Protein AF-A0A067R0U1-F1 (afdb_monomer_lite)

Organism: Zootermopsis nevadensis (NCBI:txid136037)

Structure (mmCIF, N/CA/C/O backbone):
data_AF-A0A067R0U1-F1
#
_entry.id   AF-A0A067R0U1-F1
#
loop_
_atom_site.group_PDB
_atom_site.id
_atom_site.type_symbol
_atom_site.label_atom_id
_atom_site.label_alt_id
_atom_site.label_comp_id
_atom_site.label_asym_id
_atom_site.label_entity_id
_atom_site.label_seq_id
_atom_site.pdbx_PDB_ins_code
_atom_site.Cartn_x
_atom_site.Cartn_y
_atom_site.Cartn_z
_atom_site.occupancy
_atom_site.B_iso_or_equiv
_atom_site.auth_seq_id
_atom_site.auth_comp_id
_atom_site.auth_asym_id
_atom_site.auth_atom_id
_atom_site.pdbx_PDB_model_num
ATOM 1 N N . ARG A 1 1 ? 6.004 5.422 -14.670 1.00 40.81 1 ARG A N 1
ATOM 2 C CA . ARG A 1 1 ? 4.788 6.269 -14.712 1.00 40.81 1 ARG A CA 1
ATOM 3 C C . ARG A 1 1 ? 3.656 5.453 -14.086 1.00 40.81 1 ARG A C 1
ATOM 5 O O . ARG A 1 1 ? 2.892 4.869 -14.827 1.00 40.81 1 ARG A O 1
ATOM 12 N N . ASN A 1 2 ? 3.629 5.345 -12.752 1.00 44.00 2 ASN A N 1
ATOM 13 C CA . ASN A 1 2 ? 2.672 4.524 -11.984 1.00 44.00 2 ASN A CA 1
ATOM 14 C C . ASN A 1 2 ? 2.037 5.363 -10.858 1.00 44.00 2 ASN A C 1
ATOM 16 O O . ASN A 1 2 ? 1.922 4.909 -9.731 1.00 44.00 2 ASN A O 1
ATOM 20 N N . CYS A 1 3 ? 1.706 6.622 -11.144 1.00 42.91 3 CYS A N 1
ATOM 21 C CA . CYS A 1 3 ? 0.903 7.444 -10.241 1.00 42.91 3 CYS A CA 1
ATOM 22 C C . CYS A 1 3 ? -0.435 7.698 -10.924 1.00 42.91 3 CYS A C 1
ATOM 24 O O . CYS A 1 3 ? -0.451 7.852 -12.152 1.00 42.91 3 CYS A O 1
ATOM 26 N N . LEU A 1 4 ? -1.509 7.755 -10.132 1.00 55.47 4 LEU A N 1
ATOM 27 C CA . LEU A 1 4 ? -2.853 8.129 -10.568 1.00 55.47 4 LEU A CA 1
ATOM 28 C C . LEU A 1 4 ? -2.750 9.454 -11.343 1.00 55.47 4 LEU A C 1
ATOM 30 O O . LEU A 1 4 ? -2.491 10.513 -10.771 1.00 55.47 4 LEU A O 1
ATOM 34 N N . MET A 1 5 ? -2.797 9.382 -12.672 1.00 51.53 5 MET A N 1
ATOM 35 C CA . MET A 1 5 ? -2.663 10.565 -13.511 1.00 51.53 5 MET A CA 1
ATOM 36 C C . MET A 1 5 ? -4.029 11.207 -13.666 1.00 51.53 5 MET A C 1
ATOM 38 O O . MET A 1 5 ? -4.965 10.539 -14.095 1.00 51.53 5 MET A O 1
ATOM 42 N N . LYS A 1 6 ? -4.107 12.506 -13.357 1.00 52.75 6 LYS A N 1
ATOM 43 C CA . LYS A 1 6 ? -5.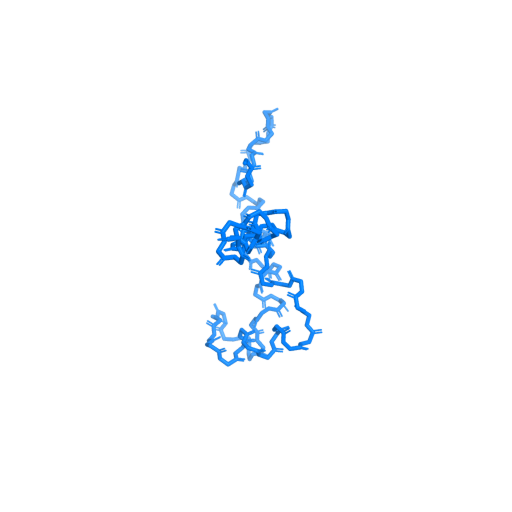269 13.354 -13.633 1.00 52.75 6 LYS A CA 1
ATOM 44 C C . LYS A 1 6 ? -5.713 13.156 -15.084 1.00 52.75 6 LYS A C 1
ATOM 46 O O . LYS A 1 6 ? -4.946 13.461 -16.002 1.00 52.75 6 LYS A O 1
ATOM 51 N N . GLN A 1 7 ? -6.928 12.657 -15.290 1.00 55.19 7 GLN A N 1
ATOM 52 C CA . GLN A 1 7 ? -7.582 12.792 -16.584 1.00 55.19 7 GLN A CA 1
ATOM 53 C C . GLN A 1 7 ? -7.975 14.269 -16.751 1.00 55.19 7 GLN A C 1
ATOM 55 O O . GLN A 1 7 ? -8.504 14.869 -15.815 1.00 55.19 7 GLN A O 1
ATOM 60 N N . PRO A 1 8 ? -7.654 14.908 -17.888 1.00 44.66 8 PRO A N 1
ATOM 61 C CA . PRO A 1 8 ? -8.025 16.297 -18.108 1.00 44.66 8 PRO A CA 1
ATOM 62 C C . PRO A 1 8 ? -9.548 16.375 -18.289 1.00 44.66 8 PRO A C 1
ATOM 64 O O . PRO A 1 8 ? -10.055 15.973 -19.333 1.00 44.66 8 PRO A O 1
ATOM 67 N N . GLY A 1 9 ? -10.261 16.861 -17.268 1.00 57.59 9 GLY A N 1
ATOM 68 C CA . GLY A 1 9 ? -11.715 17.067 -17.300 1.00 57.59 9 GLY A CA 1
ATOM 69 C C . GLY A 1 9 ? -12.487 16.620 -16.055 1.00 57.59 9 GLY A C 1
ATOM 70 O O . GLY A 1 9 ? -13.691 16.830 -16.028 1.00 57.59 9 GLY A O 1
ATOM 71 N N . ASP A 1 10 ? -11.827 16.019 -15.059 1.00 56.94 10 ASP A N 1
ATOM 72 C CA . ASP A 1 10 ? -12.482 15.583 -13.818 1.00 56.94 10 ASP A CA 1
ATOM 73 C C . ASP A 1 10 ? -12.430 16.707 -12.771 1.00 56.94 10 ASP A C 1
ATOM 75 O O . ASP A 1 10 ? -11.347 17.094 -12.314 1.00 56.94 10 ASP A O 1
ATOM 79 N N . ASP A 1 11 ? -13.591 17.277 -12.450 1.00 55.19 11 ASP A N 1
ATOM 80 C CA . ASP A 1 11 ? -13.734 18.469 -11.604 1.00 55.19 11 ASP A CA 1
ATOM 81 C C . ASP A 1 11 ? -13.513 18.205 -10.097 1.00 55.19 11 ASP A C 1
ATOM 83 O O . ASP A 1 11 ? -13.442 19.163 -9.334 1.00 55.19 11 ASP A O 1
ATOM 8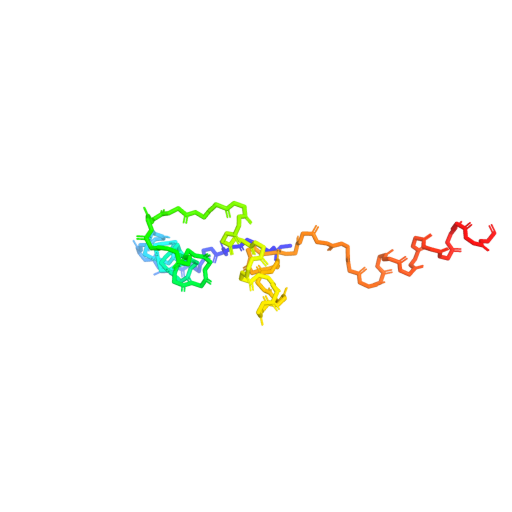7 N N . GLU A 1 12 ? -13.281 16.964 -9.645 1.00 60.22 12 GLU A N 1
ATOM 88 C CA . GLU A 1 12 ? -12.905 16.693 -8.245 1.00 60.22 12 GLU A CA 1
ATOM 89 C C . GLU A 1 12 ? -11.834 15.585 -8.118 1.00 60.22 12 GLU A C 1
ATOM 91 O O . GLU A 1 12 ? -12.143 14.411 -7.916 1.00 60.22 12 GLU A O 1
ATOM 96 N N . PRO A 1 13 ? -10.527 15.925 -8.189 1.00 62.72 13 PRO A N 1
ATOM 97 C CA . PRO A 1 13 ? -9.435 14.952 -8.032 1.00 62.72 13 PRO A CA 1
ATOM 98 C C . PRO A 1 13 ? -9.417 14.246 -6.663 1.00 62.72 13 PRO A C 1
ATOM 100 O O . PRO A 1 13 ? -8.692 13.265 -6.492 1.00 62.72 13 PRO A O 1
ATOM 103 N N . ASP A 1 14 ? -10.193 14.740 -5.701 1.00 73.62 14 ASP A N 1
ATOM 104 C CA . ASP A 1 14 ? -10.245 14.240 -4.332 1.00 73.62 14 ASP A CA 1
ATOM 105 C C . ASP A 1 14 ? -11.198 13.041 -4.174 1.00 73.62 14 ASP A C 1
ATOM 107 O O . ASP A 1 14 ? -10.986 12.219 -3.279 1.00 73.62 14 ASP A O 1
ATOM 111 N N . GLU A 1 15 ? -12.192 12.874 -5.057 1.00 81.06 15 GLU A N 1
ATOM 112 C CA . GLU A 1 15 ? -13.132 11.743 -5.002 1.00 81.06 15 GLU A CA 1
ATOM 113 C C . GLU A 1 15 ? -12.428 10.423 -5.351 1.00 81.06 15 GLU A C 1
ATOM 115 O O . GLU A 1 15 ? -12.460 9.475 -4.568 1.00 81.06 15 GLU A O 1
ATOM 120 N N . GLY A 1 16 ? -11.648 10.390 -6.437 1.00 81.25 16 GLY A N 1
ATOM 121 C CA . GLY A 1 16 ? -10.882 9.195 -6.814 1.00 81.25 16 GLY A CA 1
ATOM 122 C C . GLY A 1 16 ? -9.810 8.796 -5.789 1.00 81.25 16 GLY A C 1
ATOM 123 O O . GLY A 1 16 ? -9.509 7.612 -5.620 1.00 81.25 16 GLY A O 1
ATOM 124 N N . VAL A 1 17 ? -9.242 9.766 -5.063 1.00 84.00 17 VAL A N 1
ATOM 125 C CA . VAL A 1 17 ? -8.330 9.483 -3.942 1.00 84.00 17 VAL A CA 1
ATOM 126 C C . VAL A 1 17 ? -9.101 8.881 -2.771 1.00 84.00 17 VAL A C 1
ATOM 128 O O . VAL A 1 17 ? -8.633 7.918 -2.163 1.00 84.00 17 VAL A O 1
ATOM 131 N N . ARG A 1 18 ? -10.285 9.416 -2.464 1.00 87.06 18 ARG A N 1
ATOM 132 C CA . ARG A 1 18 ? -11.146 8.916 -1.391 1.00 87.06 18 ARG A CA 1
ATOM 133 C C . ARG A 1 18 ? -11.597 7.481 -1.645 1.00 87.06 18 ARG A C 1
ATOM 135 O O . ARG A 1 18 ? -11.475 6.657 -0.741 1.00 87.06 18 ARG A O 1
ATOM 142 N N . ASP A 1 19 ? -12.022 7.173 -2.865 1.00 87.50 19 ASP A N 1
ATOM 143 C CA . ASP A 1 19 ? -12.432 5.825 -3.267 1.00 87.50 19 ASP A CA 1
ATOM 144 C C . ASP A 1 19 ? -11.278 4.828 -3.162 1.00 87.50 19 ASP A C 1
ATOM 146 O O . ASP A 1 19 ? -11.451 3.703 -2.688 1.00 87.50 19 ASP A O 1
ATOM 150 N N . LEU A 1 20 ? -10.069 5.248 -3.551 1.00 86.44 20 LEU A N 1
ATOM 151 C CA . LEU A 1 20 ? -8.875 4.422 -3.409 1.00 86.44 20 LEU A CA 1
ATOM 152 C C . LEU A 1 20 ? -8.558 4.150 -1.935 1.00 86.44 20 LEU A C 1
ATOM 154 O O . LEU A 1 20 ? -8.275 3.009 -1.575 1.00 86.44 20 LEU A O 1
ATOM 158 N N . VAL A 1 21 ? -8.628 5.172 -1.080 1.00 88.44 21 VAL A N 1
ATOM 159 C CA . VAL A 1 21 ? -8.429 5.023 0.370 1.00 88.44 21 VAL A CA 1
ATOM 160 C C . VAL A 1 21 ? -9.482 4.090 0.972 1.00 88.44 21 VAL A C 1
ATOM 162 O O . VAL A 1 21 ? -9.137 3.220 1.772 1.00 88.44 21 VAL A O 1
ATOM 165 N N . GLU A 1 22 ? -10.748 4.204 0.565 1.00 90.75 22 GLU A N 1
ATOM 166 C CA . GLU A 1 22 ? -11.814 3.317 1.037 1.00 90.75 22 GLU A CA 1
ATOM 167 C C . GLU A 1 22 ? -11.592 1.865 0.590 1.00 90.75 22 GLU A C 1
ATOM 169 O O . GLU A 1 22 ? -11.682 0.943 1.404 1.00 90.75 22 GLU A O 1
ATOM 174 N N . LEU A 1 23 ? -11.261 1.646 -0.686 1.00 89.50 23 LEU A N 1
ATOM 175 C CA . LEU A 1 23 ? -10.965 0.320 -1.231 1.00 89.50 23 LEU A CA 1
ATOM 176 C C . LEU A 1 23 ? -9.808 -0.346 -0.478 1.00 89.50 23 LEU A C 1
ATOM 178 O O . LEU A 1 23 ? -9.864 -1.533 -0.154 1.00 89.50 23 LEU A O 1
ATOM 182 N N . VAL A 1 24 ? -8.774 0.435 -0.187 1.00 89.50 24 VAL A N 1
ATOM 183 C CA . VAL A 1 24 ? -7.587 0.021 0.559 1.00 89.50 24 VAL A CA 1
ATOM 184 C C . VAL A 1 24 ? -7.943 -0.406 1.967 1.00 89.50 24 VAL A C 1
ATOM 186 O O . VAL A 1 24 ? -7.581 -1.512 2.356 1.00 89.50 24 VAL A O 1
ATOM 189 N N . LEU A 1 25 ? -8.688 0.414 2.707 1.00 92.50 25 LEU A N 1
ATOM 190 C CA . LEU A 1 25 ? -9.123 0.060 4.056 1.00 92.50 25 LEU A CA 1
ATOM 191 C C . LEU A 1 25 ? -9.994 -1.200 4.012 1.00 92.50 25 LEU A C 1
ATOM 193 O O . LEU A 1 25 ? -9.721 -2.161 4.715 1.00 92.50 25 LEU A O 1
ATOM 197 N N . ARG A 1 26 ? -10.947 -1.304 3.080 1.00 91.81 26 ARG A N 1
ATOM 198 C CA . ARG A 1 26 ? -11.773 -2.518 2.932 1.00 91.81 26 ARG A CA 1
ATOM 199 C C . ARG A 1 26 ? -10.970 -3.796 2.677 1.00 91.81 26 ARG A C 1
ATOM 201 O O . ARG A 1 26 ? -11.437 -4.878 3.036 1.00 91.81 26 ARG A O 1
ATOM 208 N N . LYS A 1 27 ? -9.816 -3.696 2.015 1.00 90.81 27 LYS A N 1
ATOM 209 C CA . LYS A 1 27 ? -8.959 -4.839 1.670 1.00 90.81 27 LYS A CA 1
ATOM 210 C C . LYS A 1 27 ? -7.926 -5.162 2.745 1.00 90.81 27 LYS A C 1
ATOM 212 O O . LYS A 1 27 ? -7.665 -6.340 2.996 1.00 90.81 27 LYS A O 1
ATOM 217 N N . LEU A 1 28 ? -7.331 -4.130 3.332 1.00 91.44 28 LEU A N 1
ATOM 218 C CA . LEU A 1 28 ? -6.151 -4.241 4.178 1.00 91.44 28 LEU A CA 1
ATOM 219 C C . LEU A 1 28 ? -6.475 -4.098 5.661 1.00 91.44 28 LEU A C 1
ATOM 221 O O . LEU A 1 28 ? -5.835 -4.797 6.422 1.00 91.44 28 LEU A O 1
ATOM 225 N N . ASP A 1 29 ? -7.446 -3.278 6.065 1.00 94.06 29 ASP A N 1
ATOM 226 C CA . ASP A 1 29 ? -7.839 -3.067 7.468 1.00 94.06 29 ASP A CA 1
ATOM 227 C C . ASP A 1 29 ? -8.772 -4.206 7.941 1.00 94.06 29 ASP A C 1
ATOM 229 O O . ASP A 1 29 ? -9.971 -4.238 7.633 1.00 94.06 29 ASP A O 1
ATOM 233 N N . LYS A 1 30 ? -8.202 -5.210 8.627 1.00 92.62 30 LYS A N 1
ATOM 234 C CA . LYS A 1 30 ? -8.924 -6.435 9.014 1.00 92.62 30 LYS A CA 1
ATOM 235 C C . LYS A 1 30 ? -9.778 -6.238 10.260 1.00 92.62 30 LYS A C 1
ATOM 237 O O . LYS A 1 30 ? -10.845 -6.855 10.347 1.00 92.62 30 LYS A O 1
ATOM 242 N N . ASP A 1 31 ? -9.335 -5.410 11.199 1.00 93.44 31 ASP A N 1
ATOM 243 C CA . ASP A 1 31 ? -10.057 -5.136 12.443 1.00 93.44 31 ASP A CA 1
ATOM 244 C C . ASP A 1 31 ? -11.017 -3.935 12.348 1.00 93.44 31 ASP A C 1
ATOM 246 O O . ASP A 1 31 ? -11.891 -3.782 13.207 1.00 93.44 31 ASP A O 1
ATOM 250 N N . ARG A 1 32 ? -10.965 -3.190 11.237 1.00 93.31 32 ARG A N 1
ATOM 251 C CA . ARG A 1 32 ? -11.828 -2.048 10.903 1.00 93.31 32 ARG A CA 1
ATOM 252 C C . ARG A 1 32 ? -11.655 -0.876 11.862 1.00 93.31 32 ARG A C 1
ATOM 254 O O . ARG A 1 32 ? -12.627 -0.164 12.140 1.00 93.31 32 ARG A O 1
ATOM 261 N N . ASP A 1 33 ? -10.443 -0.668 12.367 1.00 95.06 33 ASP A N 1
ATOM 262 C CA . ASP A 1 33 ? -10.115 0.472 13.225 1.00 95.06 33 ASP A CA 1
ATOM 263 C C . ASP A 1 33 ? -9.802 1.763 12.435 1.00 95.06 33 ASP A C 1
ATOM 265 O O . ASP A 1 33 ? -9.596 2.834 13.024 1.00 95.06 33 ASP A O 1
ATOM 269 N N . GLY A 1 34 ? -9.821 1.684 11.099 1.00 94.12 34 GLY A N 1
ATOM 270 C CA . GLY A 1 34 ? -9.519 2.777 10.181 1.00 94.12 34 GLY A CA 1
ATOM 271 C C . GLY A 1 34 ? -8.025 2.951 9.911 1.00 94.12 34 GLY A C 1
ATOM 272 O O . GLY A 1 34 ? -7.624 3.969 9.336 1.00 94.12 34 GLY A O 1
ATOM 273 N N . LYS A 1 35 ? -7.187 2.004 10.337 1.00 94.31 35 LYS A N 1
ATOM 274 C CA . LYS A 1 35 ? -5.739 1.981 10.127 1.00 94.31 35 LYS A CA 1
ATOM 275 C C . LYS A 1 35 ? -5.330 0.623 9.571 1.00 94.31 35 LYS A C 1
ATOM 277 O O . LYS A 1 35 ? -6.101 -0.316 9.474 1.00 94.31 35 LYS A O 1
ATOM 282 N N . ILE A 1 36 ? -4.079 0.541 9.136 1.00 93.19 36 ILE A N 1
ATOM 283 C CA . ILE A 1 36 ? -3.494 -0.711 8.665 1.00 93.19 36 ILE A CA 1
ATOM 284 C C . ILE A 1 36 ? -2.286 -0.969 9.548 1.00 93.19 36 ILE A C 1
ATOM 286 O O . ILE A 1 36 ? -1.243 -0.324 9.393 1.00 93.19 36 ILE A O 1
ATOM 290 N N . SER A 1 37 ? -2.434 -1.874 10.512 1.00 95.69 37 SER A N 1
ATOM 291 C CA . SER A 1 37 ? -1.301 -2.342 11.301 1.00 95.69 37 SER A CA 1
ATOM 292 C C . SER A 1 37 ? -0.422 -3.286 10.471 1.00 95.69 37 SER A C 1
ATOM 294 O O . SER A 1 37 ? -0.795 -3.765 9.398 1.00 95.69 37 SER A O 1
ATOM 296 N N . PHE A 1 38 ? 0.773 -3.594 10.978 1.00 93.31 38 PHE A N 1
ATOM 297 C CA . PHE A 1 38 ? 1.639 -4.582 10.330 1.00 93.31 38 PHE A CA 1
ATOM 298 C C . PHE A 1 38 ? 0.974 -5.965 10.243 1.00 93.31 38 PHE A C 1
ATOM 300 O O . PHE A 1 38 ? 1.152 -6.670 9.252 1.00 93.31 38 PHE A O 1
ATOM 307 N N . LEU A 1 39 ? 0.190 -6.339 11.259 1.00 95.44 39 LEU A N 1
ATOM 308 C CA . LEU A 1 39 ? -0.520 -7.613 11.280 1.00 95.44 39 LEU A CA 1
ATOM 309 C C . LEU A 1 39 ? -1.616 -7.655 10.212 1.00 95.44 39 LEU A C 1
ATOM 311 O O . LEU A 1 39 ? -1.732 -8.657 9.507 1.00 95.44 39 LEU A O 1
ATOM 315 N N . ASP A 1 40 ? -2.368 -6.566 10.061 1.00 94.38 40 ASP A N 1
ATOM 316 C CA . ASP A 1 40 ? -3.403 -6.431 9.034 1.00 94.38 40 ASP A CA 1
ATOM 317 C C . ASP A 1 40 ? -2.801 -6.558 7.635 1.00 94.38 40 ASP A C 1
ATOM 319 O O . ASP A 1 40 ? -3.240 -7.379 6.827 1.00 94.38 40 ASP A O 1
ATOM 323 N N . PHE A 1 41 ? -1.708 -5.826 7.394 1.00 91.88 41 PHE A N 1
ATOM 324 C CA . PHE A 1 41 ? -0.951 -5.881 6.148 1.00 91.88 41 PHE A CA 1
ATOM 325 C C . PHE A 1 41 ? -0.432 -7.292 5.851 1.00 91.88 41 PHE A C 1
ATOM 327 O O . PHE A 1 41 ? -0.663 -7.822 4.765 1.00 91.88 41 PHE A O 1
ATOM 334 N N . GLN A 1 42 ? 0.23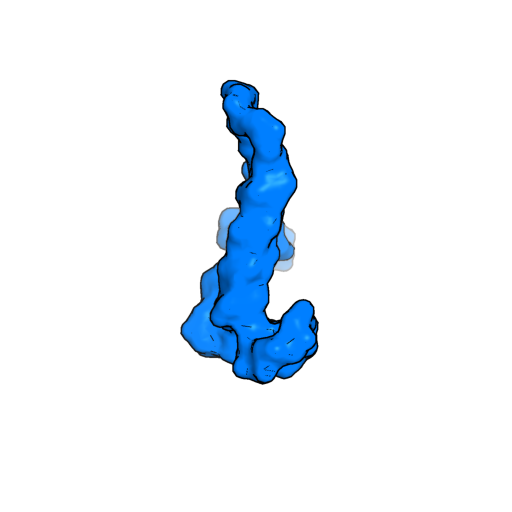7 -7.935 6.813 1.00 93.44 42 GLN A N 1
ATOM 335 C CA . GLN A 1 42 ? 0.771 -9.286 6.643 1.00 93.44 42 GLN A CA 1
ATOM 336 C C . GLN A 1 42 ? -0.342 -10.302 6.358 1.00 93.44 42 GLN A C 1
ATOM 338 O O . GLN A 1 42 ? -0.199 -11.135 5.463 1.00 93.44 42 GLN A O 1
ATOM 343 N N . THR A 1 43 ? -1.452 -10.219 7.091 1.00 93.12 43 THR A N 1
ATOM 344 C CA . THR A 1 43 ? -2.602 -11.117 6.923 1.00 93.12 43 THR A CA 1
ATOM 345 C C . THR A 1 43 ? -3.239 -10.928 5.548 1.00 93.12 43 THR A C 1
ATOM 347 O O . THR A 1 43 ? -3.470 -11.900 4.833 1.00 93.12 43 THR A O 1
ATOM 350 N N . ALA A 1 44 ? -3.454 -9.680 5.129 1.00 92.12 44 ALA A N 1
ATOM 351 C CA . ALA A 1 44 ? -3.994 -9.364 3.813 1.00 92.12 44 ALA A CA 1
ATOM 352 C C . ALA A 1 44 ? -3.088 -9.845 2.668 1.00 92.12 44 ALA A C 1
ATOM 354 O O . ALA A 1 44 ? -3.592 -10.384 1.687 1.00 92.12 44 ALA A O 1
ATOM 355 N N . LEU A 1 45 ? -1.762 -9.714 2.797 1.00 90.38 45 LEU A N 1
ATOM 356 C CA . LEU A 1 45 ? -0.816 -10.211 1.792 1.00 90.38 45 LEU A CA 1
ATOM 357 C C . LEU A 1 45 ? -0.754 -11.738 1.708 1.00 90.38 45 LEU A C 1
ATOM 359 O O . LEU A 1 45 ? -0.499 -12.278 0.632 1.00 90.38 45 LEU A O 1
ATOM 363 N N . MET A 1 46 ? -0.961 -12.439 2.824 1.00 90.50 46 MET A N 1
ATOM 364 C CA . MET A 1 46 ? -1.042 -13.902 2.820 1.00 90.50 46 MET A CA 1
ATOM 365 C C . MET A 1 46 ? -2.296 -14.405 2.095 1.00 90.50 46 MET A C 1
ATOM 367 O O . MET A 1 46 ? -2.253 -15.472 1.486 1.00 90.50 46 MET A O 1
ATOM 371 N N . GLU A 1 47 ? -3.390 -13.644 2.136 1.00 90.12 47 GLU A N 1
ATOM 372 C CA . GLU A 1 47 ? -4.632 -13.958 1.422 1.00 90.12 47 GLU A CA 1
ATOM 373 C C . GLU A 1 47 ? -4.581 -13.542 -0.056 1.00 90.12 47 GLU A C 1
ATOM 375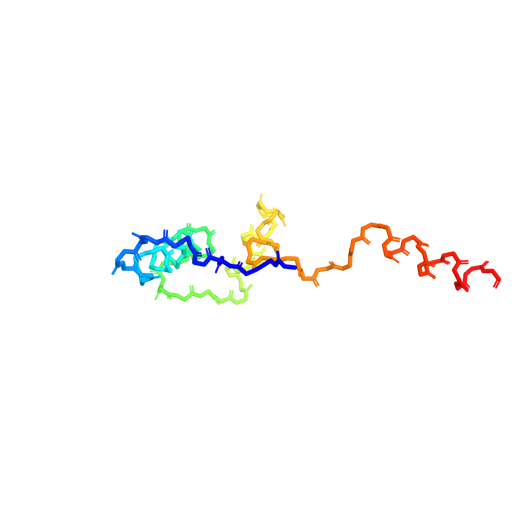 O O . GLU A 1 47 ? -5.008 -14.295 -0.931 1.00 90.12 47 GLU A O 1
ATOM 380 N N . GLU A 1 48 ? -4.051 -12.352 -0.349 1.00 88.75 48 GLU A N 1
ATOM 381 C CA . GLU A 1 48 ? -4.015 -11.765 -1.688 1.00 88.75 48 GLU A CA 1
ATOM 382 C C . GLU A 1 48 ? -2.660 -11.081 -1.932 1.00 88.75 48 GLU A C 1
ATOM 384 O O . GLU A 1 48 ? -2.477 -9.882 -1.715 1.00 88.75 48 GLU A O 1
ATOM 389 N N . SER A 1 49 ? -1.687 -11.849 -2.430 1.00 85.50 49 SER A N 1
ATOM 390 C CA . SER A 1 49 ? -0.307 -11.382 -2.641 1.00 85.50 49 SER A CA 1
ATOM 391 C C . SER A 1 49 ? -0.179 -10.207 -3.621 1.00 85.50 49 SER A C 1
ATOM 393 O O . SER A 1 49 ? 0.768 -9.426 -3.527 1.00 85.50 49 SER A O 1
ATOM 395 N N . LEU A 1 50 ? -1.150 -10.031 -4.525 1.00 84.75 50 LEU A N 1
ATOM 396 C CA . LEU A 1 50 ? -1.201 -8.911 -5.472 1.00 84.75 50 LEU A CA 1
ATOM 397 C C . LEU A 1 50 ? -1.380 -7.548 -4.783 1.00 84.75 50 LEU A C 1
ATOM 399 O O . LEU A 1 50 ? -1.006 -6.526 -5.358 1.00 84.75 50 LEU A O 1
ATOM 403 N N . LEU A 1 51 ? -1.894 -7.514 -3.546 1.00 85.31 51 LEU A N 1
ATOM 404 C CA . LEU A 1 51 ? -2.073 -6.267 -2.797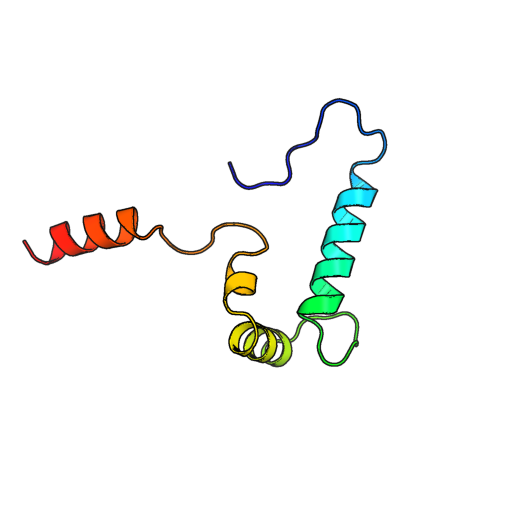 1.00 85.31 51 LEU A CA 1
ATOM 405 C C . LEU A 1 51 ? -0.741 -5.568 -2.474 1.00 85.31 51 LEU A C 1
ATOM 407 O O . LEU A 1 51 ? -0.736 -4.361 -2.237 1.00 85.31 51 LEU A O 1
ATOM 411 N N . MET A 1 52 ? 0.392 -6.282 -2.529 1.00 84.94 52 MET A N 1
ATOM 412 C CA . MET A 1 52 ? 1.726 -5.724 -2.259 1.00 84.94 52 MET A CA 1
ATOM 413 C C . MET A 1 52 ? 2.120 -4.615 -3.244 1.00 84.94 52 MET A C 1
ATOM 415 O O . MET A 1 52 ? 2.862 -3.701 -2.887 1.00 84.94 52 MET A O 1
ATOM 419 N N . GLU A 1 53 ? 1.597 -4.673 -4.469 1.00 82.44 53 GLU A N 1
ATOM 420 C CA . GLU A 1 53 ? 1.867 -3.697 -5.528 1.00 82.44 53 GLU A CA 1
ATOM 421 C C . GLU A 1 53 ? 0.613 -2.898 -5.924 1.00 82.44 53 GLU A C 1
ATOM 423 O O . GLU A 1 53 ? 0.614 -2.202 -6.940 1.00 82.44 53 GLU A O 1
ATOM 428 N N . ALA A 1 54 ? -0.459 -2.948 -5.118 1.00 79.75 54 ALA A N 1
ATOM 429 C CA . ALA A 1 54 ? -1.728 -2.268 -5.410 1.00 79.75 54 ALA A CA 1
ATOM 430 C C . ALA A 1 54 ? -1.593 -0.737 -5.514 1.00 79.75 54 ALA A C 1
ATOM 432 O O . ALA A 1 54 ? -2.324 -0.097 -6.266 1.00 79.75 54 ALA A O 1
ATOM 433 N N . PHE A 1 55 ? -0.625 -0.151 -4.806 1.00 78.06 55 PHE A N 1
ATOM 434 C CA . PHE A 1 55 ? -0.311 1.285 -4.860 1.00 78.06 55 PHE A CA 1
ATOM 435 C C . PHE A 1 55 ? 0.719 1.651 -5.929 1.00 78.06 55 PHE A C 1
ATOM 437 O O . PHE A 1 55 ? 1.155 2.799 -6.018 1.00 78.06 55 PHE A O 1
ATOM 444 N N . GLY A 1 56 ? 1.128 0.672 -6.726 1.00 81.38 56 GLY A N 1
ATOM 445 C CA . GLY A 1 56 ? 2.192 0.799 -7.695 1.00 81.38 56 GLY A CA 1
ATOM 446 C C . GLY A 1 56 ? 3.329 -0.169 -7.415 1.00 81.38 56 GLY A C 1
ATOM 447 O O . GLY A 1 56 ? 3.499 -0.716 -6.326 1.00 81.38 56 GLY A O 1
ATOM 448 N N . GLN A 1 57 ? 4.126 -0.355 -8.456 1.00 83.81 57 GLN A N 1
ATOM 449 C CA . GLN A 1 57 ? 5.262 -1.252 -8.438 1.00 83.81 57 GLN A CA 1
ATOM 450 C C . GLN A 1 57 ? 6.305 -0.799 -7.406 1.00 83.81 57 GLN A C 1
ATOM 452 O O . GLN A 1 57 ? 6.884 0.283 -7.539 1.00 83.81 57 GLN A O 1
ATOM 457 N N . CYS A 1 58 ? 6.562 -1.646 -6.413 1.00 85.62 58 CYS A N 1
ATOM 458 C CA . CYS A 1 58 ? 7.564 -1.419 -5.370 1.00 85.62 58 CYS A CA 1
ATOM 459 C C . CYS A 1 58 ? 8.711 -2.438 -5.428 1.00 85.62 58 CYS A C 1
ATOM 461 O O . CYS A 1 58 ? 9.769 -2.207 -4.840 1.00 85.62 58 CYS A O 1
ATOM 463 N N . LEU A 1 59 ? 8.533 -3.531 -6.179 1.00 86.19 59 LEU A N 1
ATOM 464 C CA . LEU A 1 59 ? 9.547 -4.550 -6.405 1.00 86.19 59 LEU A CA 1
ATOM 465 C C . LEU A 1 59 ? 10.153 -4.434 -7.814 1.00 86.19 59 LEU A C 1
ATOM 467 O O . LEU A 1 59 ? 9.505 -3.968 -8.760 1.00 86.19 59 LEU A O 1
ATOM 471 N N . PRO A 1 60 ? 11.419 -4.843 -7.996 1.00 87.56 60 PRO A N 1
ATOM 472 C CA . PRO A 1 60 ? 12.016 -4.913 -9.322 1.00 87.56 60 PRO A CA 1
ATOM 473 C C . PRO A 1 60 ? 11.212 -5.850 -10.232 1.00 87.56 60 PRO A C 1
ATOM 475 O O . PRO A 1 60 ? 10.769 -6.918 -9.822 1.00 87.56 60 PRO A O 1
ATOM 478 N N . THR A 1 61 ? 11.056 -5.462 -11.503 1.00 89.44 61 THR A N 1
ATOM 479 C CA . THR A 1 61 ? 10.474 -6.366 -12.513 1.00 89.44 61 THR A CA 1
ATOM 480 C C . THR A 1 61 ? 11.294 -7.653 -12.629 1.00 89.44 61 THR A C 1
ATOM 482 O O . THR A 1 61 ? 12.517 -7.618 -12.473 1.00 89.44 61 THR A O 1
ATOM 485 N N . ASP A 1 62 ? 10.662 -8.751 -13.050 1.00 88.31 62 ASP A N 1
ATOM 486 C CA . ASP A 1 62 ? 11.353 -10.012 -13.368 1.00 88.31 62 ASP A CA 1
ATOM 487 C C . ASP A 1 62 ? 12.538 -9.799 -14.331 1.00 88.31 62 ASP A C 1
ATOM 489 O O . ASP A 1 62 ? 13.624 -10.341 -14.133 1.00 88.31 62 ASP A O 1
ATOM 493 N N . ARG A 1 63 ? 12.383 -8.908 -15.322 1.00 91.94 63 ARG A N 1
ATOM 494 C CA . ARG A 1 63 ? 13.465 -8.537 -16.244 1.00 91.94 63 ARG A CA 1
ATOM 495 C C . ARG A 1 63 ? 14.652 -7.895 -15.523 1.00 91.94 63 ARG A C 1
ATOM 497 O O . ARG A 1 63 ? 15.792 -8.245 -15.815 1.00 91.94 63 ARG A O 1
ATOM 504 N N . ALA A 1 64 ? 14.395 -6.960 -14.610 1.00 90.06 64 ALA A N 1
ATOM 505 C CA . ALA A 1 64 ? 15.445 -6.309 -13.829 1.00 90.06 64 ALA A CA 1
ATOM 506 C C . ALA A 1 64 ? 16.167 -7.318 -12.921 1.00 90.06 64 ALA A C 1
ATOM 508 O O . ALA A 1 64 ? 17.396 -7.311 -12.875 1.00 90.06 64 ALA A O 1
ATOM 509 N N . CYS A 1 65 ? 15.423 -8.232 -12.287 1.00 92.19 65 CYS A N 1
ATOM 510 C CA . CYS A 1 65 ? 15.986 -9.319 -11.485 1.00 92.19 65 CYS A CA 1
ATOM 511 C C . CYS A 1 65 ? 16.900 -10.226 -12.316 1.00 92.19 65 CYS A C 1
ATOM 513 O O . CYS A 1 65 ? 18.033 -10.485 -11.917 1.00 92.19 65 CYS A O 1
ATOM 515 N N . ARG A 1 66 ? 16.443 -10.668 -13.496 1.00 91.62 66 ARG A N 1
ATOM 516 C CA . ARG A 1 66 ? 17.240 -11.524 -14.388 1.00 91.62 66 ARG A CA 1
ATOM 517 C C . ARG A 1 66 ? 18.522 -10.839 -14.840 1.00 91.62 66 ARG A C 1
ATOM 519 O O . ARG A 1 66 ? 19.582 -11.432 -14.694 1.00 91.62 66 ARG A O 1
ATOM 526 N N . SER A 1 67 ? 18.439 -9.598 -15.324 1.00 92.62 67 SER A N 1
ATOM 527 C CA . SER A 1 67 ? 19.620 -8.839 -15.762 1.00 92.62 67 SER A CA 1
ATOM 528 C C . SER A 1 67 ? 20.639 -8.642 -14.637 1.00 92.62 67 SER A C 1
ATOM 530 O O . SER A 1 67 ? 21.848 -8.738 -14.859 1.00 92.62 67 SER A O 1
ATOM 532 N N . PHE A 1 68 ? 20.162 -8.374 -13.419 1.00 92.25 68 PHE A N 1
ATOM 533 C CA . PHE A 1 68 ? 21.028 -8.239 -12.254 1.00 92.25 68 PHE A CA 1
ATOM 534 C C . PHE A 1 68 ? 21.732 -9.563 -11.928 1.00 92.25 68 PHE A C 1
ATOM 536 O O . PHE A 1 68 ? 22.958 -9.602 -11.850 1.00 92.25 68 PHE A O 1
ATOM 543 N N . MET A 1 69 ? 20.980 -10.665 -11.840 1.00 92.06 69 MET A N 1
ATOM 544 C CA . MET A 1 69 ? 21.539 -11.989 -11.542 1.00 92.06 69 MET A CA 1
ATOM 545 C C . MET A 1 69 ? 22.537 -12.466 -12.605 1.00 92.06 69 MET A C 1
ATOM 547 O O . MET A 1 69 ? 23.580 -13.011 -12.257 1.00 92.06 69 MET A O 1
ATOM 551 N N . THR A 1 70 ? 22.286 -12.209 -13.894 1.00 90.56 70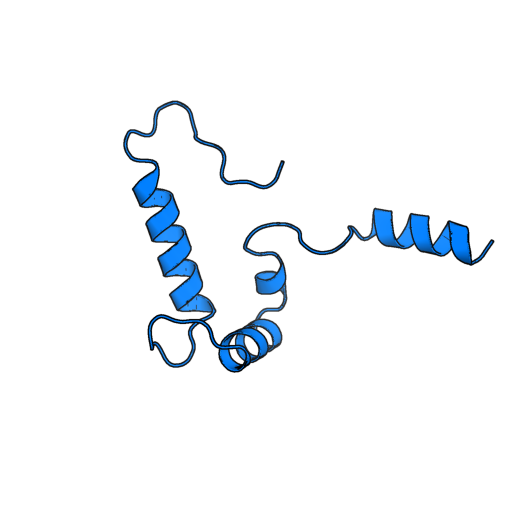 THR A N 1
ATOM 552 C CA . THR A 1 70 ? 23.232 -12.570 -14.965 1.00 90.56 70 THR A CA 1
ATOM 553 C C . THR A 1 70 ? 24.551 -11.806 -14.892 1.00 90.56 70 THR A C 1
ATOM 555 O O . THR A 1 70 ? 25.546 -12.310 -15.390 1.00 90.56 70 THR A O 1
ATOM 558 N N . THR A 1 71 ? 24.565 -10.616 -14.283 1.00 85.25 71 THR A N 1
ATOM 559 C CA . THR A 1 71 ? 25.783 -9.802 -14.114 1.00 85.25 71 THR A CA 1
ATOM 560 C C . THR A 1 71 ? 26.608 -10.245 -12.899 1.00 85.25 71 THR A C 1
ATOM 562 O O . THR A 1 71 ? 27.808 -10.008 -12.848 1.00 85.25 71 THR A O 1
ATOM 565 N N . LEU A 1 72 ? 25.975 -10.870 -11.900 1.00 78.62 72 LEU A N 1
ATOM 566 C CA . LEU A 1 72 ? 26.648 -11.352 -10.687 1.00 78.62 72 LEU A CA 1
ATOM 567 C C . LEU A 1 72 ? 27.110 -12.811 -10.778 1.00 78.62 72 LEU A C 1
ATOM 569 O O . LEU A 1 72 ? 28.000 -13.212 -10.034 1.00 78.62 72 LEU A O 1
ATOM 573 N N . CYS A 1 73 ? 26.496 -13.610 -11.652 1.00 64.56 73 CYS A N 1
ATOM 574 C CA . CYS A 1 73 ? 26.871 -15.007 -11.884 1.00 64.56 73 CYS A CA 1
ATOM 575 C C . CYS A 1 73 ? 27.822 -15.201 -13.080 1.00 64.56 73 CYS A C 1
ATOM 577 O O . CYS A 1 73 ? 28.101 -16.348 -13.434 1.00 64.56 73 CYS A O 1
ATOM 579 N N . SER A 1 74 ? 28.275 -14.112 -13.709 1.00 54.38 74 SER A N 1
ATOM 580 C CA . SER A 1 74 ? 29.259 -14.094 -14.801 1.00 54.38 74 SER A CA 1
ATOM 581 C C . SER A 1 74 ? 30.677 -13.872 -14.299 1.00 54.38 74 SER A C 1
ATOM 583 O O . SER A 1 74 ? 30.840 -12.939 -13.481 1.00 54.38 74 SER A O 1
#

pLDDT: mean 81.68, std 15.31, range [40.81, 95.69]

Secondary structure (DSSP, 8-state):
--S-PPPTT-S-HHHHHHHHHHHHHHHH-SS-SSS--HHHHHHHHHH-GGGGGTTS--S--HHHHHHHHHHH--

InterPro domains:
  IPR002048 EF-hand domain [PS50222] (16-51)
  IPR011992 EF-hand domain pair [SSF47473] (4-62)
  IPR018247 EF-Hand 1, calcium-binding site [PS00018] (29-41)

Foldseek 3Di:
DQADDDDPPDPDPVVVVVVLLVVCCVQQVPVSPSDHDPVSNVVSCVVPVVNVQVSHDPDDDPVRVVVVVVVVVD

Sequence (74 aa):
RNCLMKQPGDDEPDEGVRDLVELVLRKLDKDRDGKISFLDFQTALMEESLLMEAFGQCLPTDRACRSFMTTLCS

Radius of gyration: 16.99 Å; chains: 1; bounding box: 43×34×31 Å